Protein AF-A0A2J5PLI2-F1 (afdb_monomer)

pLDDT: mean 92.96, std 7.72, range [52.53, 98.25]

Sequence (94 aa):
MKLYTLDETCLENARAGLKQPFSPLQLALSKLVSEADILRREAPESVVHKKLRPASGDAHDYYSLGTYWWPNPRRPNGLPYIRRDGHINPQCEN

Solvent-accessible surface area (backbone atoms only — not comparable to full-atom values): 6005 Å² total; per-residue (Å²): 128,94,54,93,86,52,64,63,68,60,53,52,51,53,59,56,46,57,72,41,87,87,31,85,53,51,66,59,50,53,50,54,51,52,52,50,62,55,56,72,72,54,80,86,86,57,65,65,74,43,90,71,69,39,96,87,64,46,50,83,50,82,74,80,52,64,47,33,49,34,69,24,88,92,32,100,83,23,61,71,61,39,80,41,84,96,46,75,34,76,82,43,58,125

Structure (mmCIF, N/CA/C/O backbone):
data_AF-A0A2J5PLI2-F1
#
_entry.id   AF-A0A2J5PLI2-F1
#
loop_
_atom_site.group_PDB
_atom_site.id
_atom_site.type_symbol
_atom_site.label_atom_id
_atom_site.label_alt_id
_atom_site.label_comp_id
_atom_site.label_asym_id
_atom_site.label_entity_id
_atom_site.label_seq_id
_atom_site.pdbx_PDB_ins_code
_atom_site.Cartn_x
_atom_site.Cartn_y
_atom_site.Cartn_z
_atom_site.occupancy
_atom_site.B_iso_or_equiv
_atom_site.auth_seq_id
_atom_site.auth_comp_id
_atom_site.auth_asym_id
_atom_site.a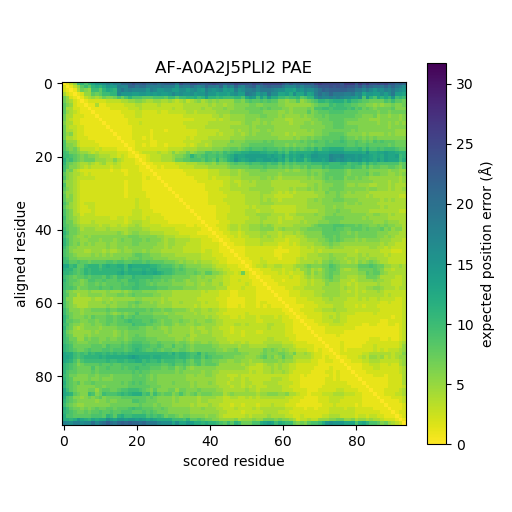uth_atom_id
_atom_site.pdbx_PDB_model_num
ATOM 1 N N . MET A 1 1 ? -8.988 -15.678 16.402 1.00 52.53 1 MET A N 1
ATOM 2 C CA . MET A 1 1 ? -8.603 -15.595 14.966 1.00 52.53 1 MET A CA 1
ATOM 3 C C . MET A 1 1 ? -7.165 -15.125 14.977 1.00 52.53 1 MET A C 1
ATOM 5 O O . MET A 1 1 ? -6.960 -14.008 15.416 1.00 52.53 1 MET A O 1
ATOM 9 N N . LYS A 1 2 ? -6.166 -15.939 14.598 1.00 56.78 2 LYS A N 1
ATOM 10 C CA . LYS A 1 2 ? -4.761 -15.523 14.775 1.00 56.78 2 LYS A CA 1
ATOM 11 C C . LYS A 1 2 ? -4.430 -14.333 13.873 1.00 56.78 2 LYS A C 1
ATOM 13 O O . LYS A 1 2 ? -4.291 -14.481 12.662 1.00 56.78 2 LYS A O 1
ATOM 18 N N . LEU A 1 3 ? -4.310 -13.162 14.485 1.00 65.81 3 LEU A N 1
ATOM 19 C CA . LEU A 1 3 ? -3.696 -11.990 13.884 1.00 65.81 3 LEU A CA 1
ATOM 20 C C . LEU A 1 3 ? -2.185 -12.139 14.063 1.00 65.81 3 LEU A C 1
ATOM 22 O O . LEU A 1 3 ? -1.686 -12.198 15.179 1.00 65.81 3 LEU A O 1
ATOM 26 N N . TYR A 1 4 ? -1.456 -12.273 12.956 1.00 75.62 4 TYR A N 1
ATOM 27 C CA . TYR A 1 4 ? -0.014 -12.547 12.988 1.00 75.62 4 TYR A CA 1
ATOM 28 C C . TYR A 1 4 ? 0.839 -11.301 13.266 1.00 75.62 4 TYR A C 1
ATOM 30 O O . TYR A 1 4 ? 2.028 -11.421 13.538 1.0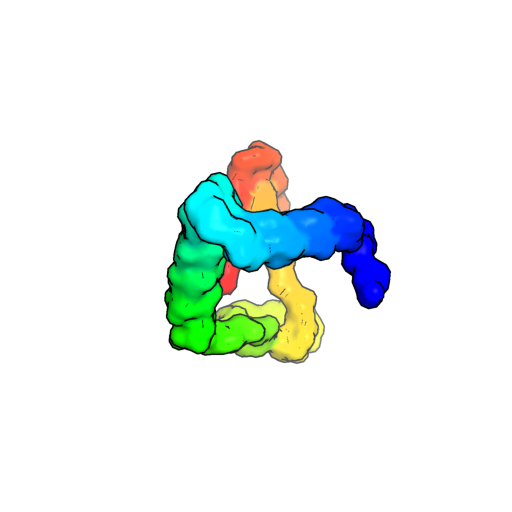0 75.62 4 TYR A O 1
ATOM 38 N N . THR A 1 5 ? 0.241 -10.111 13.189 1.00 87.31 5 THR A N 1
ATOM 39 C CA . THR A 1 5 ? 0.935 -8.818 13.292 1.00 87.31 5 THR A CA 1
ATOM 40 C C . THR A 1 5 ? 0.426 -7.934 14.428 1.00 87.31 5 THR A C 1
ATOM 42 O O . THR A 1 5 ? 1.125 -7.006 14.823 1.00 87.31 5 THR A O 1
ATOM 45 N N . LEU A 1 6 ? -0.771 -8.203 14.959 1.00 90.62 6 LEU A N 1
ATOM 46 C CA . LEU A 1 6 ? -1.394 -7.430 16.032 1.00 90.62 6 LEU A CA 1
ATOM 47 C C . LEU A 1 6 ? -1.675 -8.341 17.225 1.00 90.62 6 LEU A C 1
ATOM 49 O O . LEU A 1 6 ? -2.130 -9.469 17.046 1.00 90.62 6 LEU A O 1
ATOM 53 N N . ASP A 1 7 ? -1.440 -7.832 18.432 1.00 92.44 7 ASP A N 1
ATOM 54 C CA . ASP A 1 7 ? -1.756 -8.544 19.669 1.00 92.44 7 ASP A CA 1
ATOM 55 C C . ASP A 1 7 ? -3.281 -8.660 19.848 1.00 92.44 7 ASP A C 1
ATOM 57 O O . ASP A 1 7 ? -3.992 -7.655 19.950 1.00 92.44 7 ASP A O 1
ATOM 61 N N . GLU A 1 8 ? -3.789 -9.896 19.854 1.00 92.94 8 GLU A N 1
ATOM 62 C CA . GLU A 1 8 ? -5.226 -10.197 19.941 1.00 92.94 8 GLU A CA 1
ATOM 63 C C . GLU A 1 8 ? -5.832 -9.668 21.252 1.00 92.94 8 GLU A C 1
ATOM 65 O O . GLU A 1 8 ? -6.879 -9.020 21.227 1.00 92.94 8 GLU A O 1
ATOM 70 N N . THR A 1 9 ? -5.126 -9.830 22.375 1.00 94.06 9 THR A N 1
ATOM 71 C CA . THR A 1 9 ? -5.577 -9.386 23.705 1.00 94.06 9 THR A CA 1
ATOM 72 C C . THR A 1 9 ? -5.706 -7.864 23.767 1.00 94.06 9 THR A C 1
ATOM 74 O O . THR A 1 9 ? -6.676 -7.326 24.303 1.00 94.06 9 THR A O 1
ATOM 77 N N . CYS A 1 10 ? -4.746 -7.142 23.188 1.00 94.06 10 CYS A N 1
ATOM 78 C CA . CYS A 1 10 ? -4.771 -5.686 23.098 1.00 94.06 10 CYS A CA 1
ATOM 79 C C . CYS A 1 10 ? -5.994 -5.194 22.310 1.00 94.06 10 CYS A C 1
ATOM 81 O O . CYS A 1 10 ? -6.690 -4.276 22.751 1.00 94.06 10 CYS A O 1
ATOM 83 N N . LEU A 1 11 ? -6.308 -5.834 21.180 1.00 93.81 11 LEU A N 1
ATOM 84 C CA . LEU A 1 11 ? -7.470 -5.481 20.359 1.00 93.81 11 LEU A CA 1
ATOM 85 C C . LEU A 1 11 ? -8.800 -5.774 21.060 1.00 93.81 11 LEU A C 1
ATOM 87 O O . LEU A 1 11 ? -9.732 -4.969 20.975 1.00 93.81 11 LEU A O 1
ATOM 91 N N . GLU A 1 12 ? -8.899 -6.903 21.758 1.00 94.50 12 GLU A N 1
ATOM 92 C CA . GLU A 1 12 ? -10.078 -7.247 22.556 1.00 94.50 12 GLU A CA 1
ATOM 93 C C . GLU A 1 12 ? -10.300 -6.240 23.686 1.00 94.50 12 GLU A C 1
ATOM 95 O O . GLU A 1 12 ? -11.409 -5.717 23.838 1.00 94.50 12 GLU A O 1
ATOM 100 N N . ASN A 1 13 ? -9.237 -5.887 24.409 1.00 95.31 13 ASN A N 1
ATOM 101 C CA . ASN A 1 13 ? -9.283 -4.877 25.462 1.00 95.31 13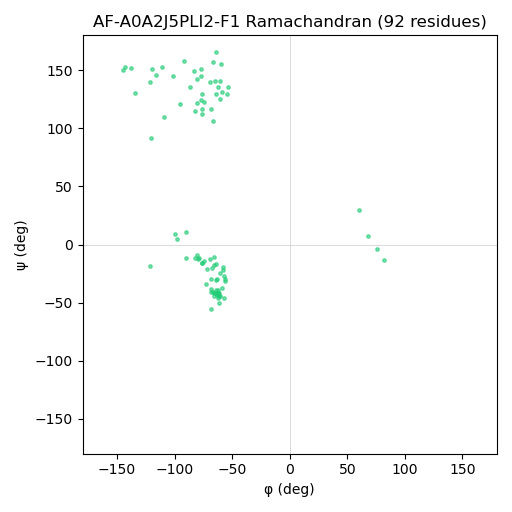 ASN A CA 1
ATOM 102 C C . ASN A 1 13 ? -9.655 -3.495 24.915 1.00 95.31 13 ASN A C 1
ATOM 104 O O . ASN A 1 13 ? -10.487 -2.810 25.509 1.00 95.31 13 ASN A O 1
ATOM 108 N N . 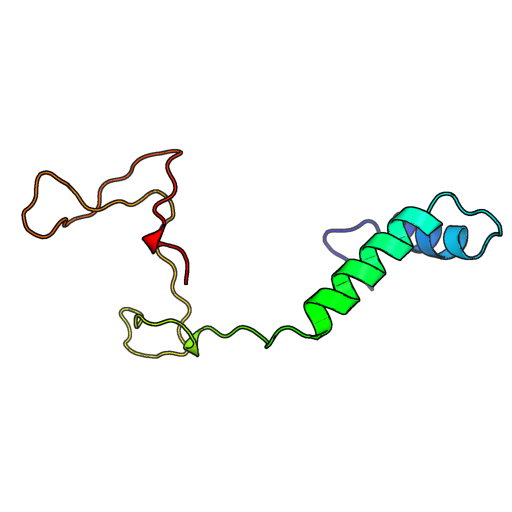ALA A 1 14 ? -9.110 -3.095 23.762 1.00 95.56 14 ALA A N 1
ATOM 109 C CA . ALA A 1 14 ? -9.471 -1.839 23.109 1.00 95.56 14 ALA A CA 1
ATOM 110 C C . ALA A 1 14 ? -10.963 -1.805 22.733 1.00 95.56 14 ALA A C 1
ATOM 112 O O . ALA A 1 14 ? -11.662 -0.830 23.020 1.00 95.56 14 ALA A O 1
ATOM 113 N N . ARG A 1 15 ? -11.491 -2.899 22.161 1.00 95.12 15 ARG A N 1
ATOM 114 C CA . ARG A 1 15 ? -12.928 -3.039 21.866 1.00 95.12 15 ARG A CA 1
ATOM 115 C C . ARG A 1 15 ? -13.791 -3.001 23.123 1.00 95.12 15 ARG A C 1
ATOM 117 O O . ARG A 1 15 ? -14.856 -2.389 23.099 1.00 95.12 15 ARG A O 1
ATOM 124 N N . ALA A 1 16 ? -13.370 -3.653 24.204 1.00 95.62 16 ALA A N 1
ATOM 125 C CA . ALA A 1 16 ? -14.093 -3.628 25.472 1.00 95.62 16 ALA A CA 1
ATOM 126 C C . ALA A 1 16 ? -14.094 -2.221 26.089 1.00 95.62 16 ALA A C 1
ATOM 128 O O . ALA A 1 16 ? -15.149 -1.734 26.496 1.00 95.62 16 ALA A O 1
ATOM 129 N N . GLY A 1 17 ? -12.947 -1.537 26.082 1.00 95.56 17 GLY A N 1
ATOM 130 C CA . GLY A 1 17 ? -12.792 -0.179 26.599 1.00 95.56 17 GLY A CA 1
ATOM 131 C C . GLY A 1 17 ? -13.628 0.861 25.852 1.00 95.56 17 GLY A C 1
ATOM 132 O O . GLY A 1 17 ? -14.079 1.826 26.460 1.00 95.56 17 GLY A O 1
ATOM 133 N N . LEU A 1 18 ? -13.901 0.660 24.560 1.00 96.50 18 LEU A N 1
ATOM 134 C CA . LEU A 1 18 ? -14.797 1.521 23.774 1.00 96.50 18 LEU A CA 1
ATOM 135 C C . LEU A 1 18 ? -16.273 1.435 24.198 1.00 96.50 18 LEU A C 1
ATOM 137 O O . LEU A 1 18 ? -17.039 2.345 23.900 1.00 96.50 18 LEU A O 1
ATOM 141 N N . LYS A 1 19 ? -16.692 0.370 24.897 1.00 94.25 19 LYS A N 1
ATOM 142 C CA . LYS A 1 19 ? -18.074 0.238 25.400 1.00 94.25 19 LYS A CA 1
ATOM 143 C C . LYS A 1 19 ? -18.341 1.104 26.632 1.00 94.25 19 LYS A C 1
ATOM 145 O O . LYS A 1 19 ? -19.497 1.280 27.009 1.00 94.25 19 LYS A O 1
ATOM 150 N N . GLN A 1 20 ? -17.292 1.593 27.289 1.00 91.69 20 GLN A N 1
ATOM 151 C CA . GLN A 1 20 ? -17.423 2.419 28.481 1.00 91.69 20 GLN A CA 1
ATOM 152 C C . GLN A 1 20 ? -17.743 3.873 28.103 1.00 91.69 20 GLN A C 1
ATOM 154 O O . GLN A 1 20 ? -17.192 4.391 27.126 1.00 91.69 20 GLN A O 1
ATOM 159 N N . PRO A 1 21 ? -18.596 4.565 28.878 1.00 87.88 21 PRO A N 1
ATOM 160 C CA . PRO A 1 21 ? -18.806 5.994 28.691 1.00 87.88 21 PRO A CA 1
ATOM 161 C C . PRO A 1 21 ? -17.484 6.747 28.893 1.00 87.88 21 PRO A C 1
ATOM 163 O O . PRO A 1 21 ? -16.700 6.412 29.778 1.00 87.88 21 PRO A O 1
ATOM 166 N N . PHE A 1 22 ? -17.244 7.768 28.066 1.00 90.38 22 PHE A N 1
ATOM 167 C CA . PHE A 1 22 ? -16.025 8.594 28.089 1.00 90.38 22 PHE A CA 1
ATOM 168 C C . PHE A 1 22 ? -14.714 7.829 27.844 1.00 90.38 22 PHE A C 1
ATOM 170 O O . PHE A 1 22 ? -13.655 8.237 28.321 1.00 90.38 22 PHE A O 1
ATOM 177 N N . SER A 1 23 ? -14.763 6.739 27.072 1.00 95.00 23 SER A N 1
ATOM 178 C CA . SER A 1 23 ? -13.559 6.007 26.678 1.00 95.00 23 SER A CA 1
ATOM 179 C C . SER A 1 23 ? -12.525 6.928 26.009 1.00 95.00 23 SER A C 1
ATOM 181 O O . SER A 1 23 ? -12.859 7.604 25.028 1.00 95.00 23 SER A O 1
ATOM 183 N N . PRO A 1 24 ? -11.249 6.918 26.441 1.00 93.88 24 PRO A N 1
ATOM 184 C CA . PRO A 1 24 ? -10.198 7.708 25.795 1.00 93.88 24 PRO A CA 1
ATOM 185 C C . PRO A 1 24 ? -9.931 7.262 24.347 1.00 93.88 24 PRO A C 1
ATOM 187 O O . PRO A 1 24 ? -9.349 8.008 23.561 1.00 93.88 24 PRO A O 1
ATOM 190 N N . LEU A 1 25 ? -10.386 6.063 23.965 1.00 96.94 25 LEU A N 1
ATOM 191 C CA . LEU A 1 25 ? -10.232 5.512 22.619 1.00 96.94 25 LEU A CA 1
ATOM 192 C C . LEU A 1 25 ? -11.243 6.075 21.610 1.00 96.94 25 LEU A C 1
ATOM 194 O O . LEU A 1 25 ? -11.068 5.878 20.407 1.00 96.94 25 LEU A O 1
ATOM 198 N N . GLN A 1 26 ? -12.276 6.796 22.061 1.00 95.88 26 GLN A N 1
ATOM 199 C CA . GLN A 1 26 ? -13.350 7.281 21.191 1.00 95.88 26 GLN A CA 1
ATOM 200 C C . GLN A 1 26 ? -12.831 8.186 20.062 1.00 95.88 26 GLN A C 1
ATOM 202 O O . GLN A 1 26 ? -13.306 8.097 18.930 1.00 95.88 26 GLN A O 1
ATOM 207 N N . LEU A 1 27 ? -11.828 9.025 20.350 1.00 96.12 27 LEU A N 1
ATOM 208 C CA . LEU A 1 27 ? -11.214 9.908 19.355 1.00 96.12 27 LEU A CA 1
ATOM 209 C C . LEU A 1 27 ? -10.416 9.129 18.298 1.00 96.12 27 LEU A C 1
ATOM 211 O O . LEU A 1 27 ? -10.431 9.485 17.124 1.00 96.12 27 LEU A O 1
ATOM 215 N N . ALA A 1 28 ? -9.712 8.071 18.702 1.00 97.12 28 ALA A N 1
ATOM 216 C CA . ALA A 1 28 ? -8.984 7.221 17.765 1.00 97.12 28 ALA A CA 1
ATOM 217 C C . ALA A 1 28 ? -9.955 6.428 16.877 1.00 97.12 28 ALA A C 1
ATOM 219 O O . ALA A 1 28 ? -9.746 6.339 15.669 1.00 97.12 28 ALA A O 1
ATOM 220 N N . LEU A 1 29 ? -11.050 5.918 17.455 1.00 97.00 29 LEU A N 1
ATOM 221 C CA . LEU A 1 29 ? -12.091 5.227 16.697 1.00 97.00 29 LEU A CA 1
ATOM 222 C C . LEU A 1 29 ? -12.759 6.155 15.677 1.00 97.00 29 LEU A C 1
ATOM 224 O O . LEU A 1 29 ? -12.960 5.743 14.538 1.00 97.00 29 LEU A O 1
ATOM 228 N N . SER A 1 30 ? -13.087 7.398 16.050 1.00 96.88 30 SER A N 1
ATOM 229 C CA . SER A 1 30 ? -13.725 8.327 15.109 1.00 96.88 30 SER A CA 1
ATOM 230 C C . SER A 1 30 ? -12.815 8.660 13.926 1.00 96.88 30 SER A C 1
ATOM 232 O O . SER A 1 30 ? -13.291 8.690 12.793 1.00 96.88 30 SER A O 1
ATOM 234 N N . LYS A 1 31 ? -11.507 8.831 14.165 1.00 98.19 31 LYS A N 1
ATOM 235 C CA . LYS A 1 31 ? -10.509 9.006 13.101 1.00 98.19 31 LYS A CA 1
ATOM 236 C C . LYS A 1 31 ? -10.449 7.791 12.176 1.00 98.19 31 LYS A C 1
ATOM 238 O O . LYS A 1 31 ? -10.602 7.957 10.972 1.00 98.19 31 LYS A O 1
ATOM 243 N N . LEU A 1 32 ? -10.329 6.585 12.738 1.00 97.75 32 LEU A N 1
ATOM 244 C CA . LEU A 1 32 ? -10.295 5.340 11.965 1.00 97.75 32 LEU A CA 1
ATOM 245 C C . LEU A 1 32 ? -11.545 5.169 11.087 1.00 97.75 32 LEU A C 1
ATOM 247 O O . LEU A 1 32 ? -11.438 4.824 9.914 1.00 97.75 32 LEU A O 1
ATOM 251 N N . VAL A 1 33 ? -12.734 5.413 11.646 1.00 98.06 33 VAL A N 1
ATOM 252 C CA . VAL A 1 33 ? -13.997 5.316 10.896 1.00 98.06 33 VAL A CA 1
ATOM 253 C C . VAL A 1 33 ? -14.061 6.377 9.800 1.00 98.06 33 VAL A C 1
ATOM 255 O O . VAL A 1 33 ? -14.453 6.060 8.682 1.00 98.06 33 VAL A O 1
ATOM 258 N N . SER A 1 34 ? -13.625 7.609 10.079 1.00 98.25 34 SER A N 1
ATOM 259 C CA . SER A 1 34 ? -13.581 8.673 9.073 1.00 98.25 34 SER A CA 1
ATOM 260 C C . SER A 1 34 ? -12.645 8.335 7.911 1.00 98.25 34 SER A C 1
ATOM 262 O O . SER A 1 34 ? -13.000 8.577 6.762 1.00 98.25 34 SER A O 1
ATOM 264 N N . GLU A 1 35 ? -11.464 7.779 8.185 1.00 98.25 35 GLU A N 1
ATOM 265 C CA . GLU A 1 35 ? -10.529 7.320 7.149 1.00 98.25 35 GLU A CA 1
ATOM 266 C C . GLU A 1 35 ? -11.141 6.177 6.328 1.00 98.25 35 GLU A C 1
ATOM 268 O O . GLU A 1 35 ? -11.112 6.209 5.097 1.00 98.25 35 GLU A O 1
ATOM 273 N N . ALA A 1 36 ? -11.787 5.212 6.989 1.00 98.25 36 ALA A N 1
ATOM 274 C CA . ALA A 1 36 ? -12.485 4.121 6.314 1.00 98.25 36 ALA A CA 1
ATOM 275 C C . ALA A 1 36 ? -13.641 4.618 5.425 1.00 98.25 36 ALA A C 1
ATOM 277 O O . ALA A 1 36 ? -13.838 4.101 4.327 1.00 98.25 36 ALA A O 1
ATOM 278 N N . ASP A 1 37 ? -14.394 5.630 5.861 1.00 97.94 37 ASP A N 1
ATOM 279 C CA . ASP A 1 37 ? -15.486 6.218 5.081 1.00 97.94 37 ASP A CA 1
ATOM 280 C C . ASP A 1 37 ? -15.008 6.987 3.843 1.00 97.94 37 ASP A C 1
ATOM 282 O O . ASP A 1 37 ? -15.736 7.036 2.844 1.00 97.94 37 ASP A O 1
ATOM 286 N N . ILE A 1 38 ? -13.804 7.568 3.897 1.00 96.94 38 ILE A N 1
ATOM 287 C CA . ILE A 1 38 ? -13.137 8.172 2.737 1.00 96.94 38 ILE A CA 1
ATOM 288 C C . ILE A 1 38 ? -12.736 7.065 1.757 1.00 96.94 38 ILE A C 1
ATOM 290 O O . ILE A 1 38 ? -13.197 7.068 0.615 1.00 96.94 38 ILE A O 1
ATOM 294 N N . LEU A 1 39 ? -11.972 6.074 2.228 1.00 96.31 39 LEU A N 1
ATOM 295 C CA . LEU A 1 39 ? -11.436 4.987 1.400 1.00 96.31 39 LEU A CA 1
ATOM 296 C C . LEU A 1 39 ? -12.528 4.100 0.788 1.00 96.31 39 LEU A C 1
ATOM 298 O O . LEU A 1 39 ? -12.377 3.605 -0.322 1.00 96.31 39 LEU A O 1
ATOM 302 N N . ARG A 1 40 ? -13.673 3.932 1.463 1.00 96.44 40 ARG A N 1
ATOM 303 C CA . ARG A 1 40 ? -14.822 3.168 0.941 1.00 96.44 40 ARG A CA 1
ATOM 304 C C . ARG A 1 40 ? -15.357 3.711 -0.390 1.00 96.44 40 ARG A C 1
ATOM 306 O O . ARG A 1 40 ? -16.057 2.990 -1.098 1.00 96.44 40 ARG A O 1
ATOM 313 N N . ARG A 1 41 ? -15.091 4.981 -0.707 1.00 95.81 41 ARG A N 1
ATOM 314 C CA . ARG A 1 41 ? -15.529 5.627 -1.954 1.00 95.81 41 ARG A CA 1
ATOM 315 C C . ARG A 1 41 ? -14.515 5.485 -3.085 1.00 95.81 41 ARG A C 1
ATOM 317 O O . ARG A 1 41 ? -14.853 5.812 -4.220 1.00 95.81 41 ARG A O 1
ATOM 324 N N . GLU A 1 42 ? -13.299 5.043 -2.788 1.00 95.31 42 GLU A N 1
ATOM 325 C CA . GLU A 1 42 ? -12.256 4.848 -3.788 1.00 95.31 42 GLU A CA 1
ATOM 326 C C . GLU A 1 42 ? -12.510 3.563 -4.583 1.00 95.31 42 GLU A C 1
ATOM 328 O O . GLU A 1 42 ? -13.033 2.570 -4.068 1.00 95.31 42 GLU A O 1
ATOM 333 N N . ALA A 1 43 ? -12.171 3.590 -5.872 1.00 93.75 43 ALA A N 1
ATOM 334 C CA . ALA A 1 43 ? -12.243 2.394 -6.696 1.00 93.75 43 ALA A CA 1
ATOM 335 C C . ALA A 1 43 ? -11.149 1.402 -6.257 1.00 93.75 43 ALA A C 1
ATOM 337 O O . ALA A 1 43 ? -10.026 1.828 -5.985 1.00 93.75 43 ALA A O 1
ATOM 338 N N . PRO A 1 44 ? -11.429 0.086 -6.211 1.00 93.31 44 PRO A N 1
ATOM 339 C CA . PRO A 1 44 ? -10.394 -0.901 -5.936 1.00 93.31 44 PRO A CA 1
ATOM 340 C C . PRO A 1 44 ? -9.272 -0.831 -6.973 1.00 93.31 44 PRO A C 1
ATOM 342 O O . PRO A 1 44 ? -9.529 -0.852 -8.178 1.00 93.31 44 PRO A O 1
ATOM 345 N N . GLU A 1 45 ? -8.028 -0.800 -6.507 1.00 92.25 45 GLU A N 1
ATOM 346 C CA . GLU A 1 45 ? -6.861 -0.837 -7.383 1.00 92.25 45 GLU A CA 1
ATOM 347 C C . GLU A 1 45 ? -6.576 -2.247 -7.908 1.00 92.25 45 GLU A C 1
ATOM 349 O O . GLU A 1 45 ? -6.854 -3.254 -7.253 1.00 92.25 45 GLU A O 1
ATOM 354 N N . SER A 1 46 ? -5.988 -2.327 -9.103 1.00 94.62 46 SER A N 1
ATOM 355 C CA . SER A 1 46 ? -5.631 -3.597 -9.734 1.00 94.62 46 SER A CA 1
ATOM 356 C C . SER A 1 46 ? -4.335 -3.491 -10.528 1.00 94.62 46 SER A C 1
ATOM 358 O O . SER A 1 46 ? -4.017 -2.455 -11.110 1.00 94.62 46 SER A O 1
ATOM 360 N N . VAL A 1 47 ? -3.598 -4.602 -10.612 1.00 94.12 47 VAL A N 1
ATOM 361 C CA . VAL A 1 47 ? -2.370 -4.709 -11.422 1.00 94.12 47 VAL A CA 1
ATOM 362 C C . VAL A 1 47 ? -2.610 -4.372 -12.896 1.00 94.12 47 VAL A C 1
ATOM 364 O O . VAL A 1 47 ? -1.718 -3.835 -13.550 1.00 94.12 47 VAL A O 1
ATOM 367 N N . VAL A 1 48 ? -3.834 -4.580 -13.389 1.00 94.50 48 VAL A N 1
ATOM 368 C CA . VAL A 1 48 ? -4.200 -4.303 -14.784 1.00 94.50 48 VAL A CA 1
ATOM 369 C C . VAL A 1 48 ? -4.401 -2.812 -15.083 1.00 94.50 48 VAL A C 1
ATOM 371 O O . VAL A 1 48 ? -4.399 -2.439 -16.256 1.00 94.50 48 VAL A O 1
ATOM 374 N N . HIS A 1 49 ? -4.548 -1.956 -14.059 1.00 93.06 49 HIS A N 1
ATOM 375 C CA . HIS A 1 49 ? -4.705 -0.501 -14.226 1.00 93.06 49 HIS A CA 1
ATOM 376 C C . HIS A 1 49 ? -3.393 0.207 -14.596 1.00 93.06 49 HIS A C 1
ATOM 378 O O . HIS A 1 49 ? -3.406 1.359 -15.031 1.00 93.06 49 HIS A O 1
ATOM 384 N N . LYS A 1 50 ? -2.251 -0.472 -14.447 1.00 89.06 50 LYS A N 1
ATOM 385 C CA . LYS A 1 50 ? -0.932 0.078 -14.762 1.00 89.06 50 LYS A CA 1
ATOM 386 C C . LYS A 1 50 ? -0.788 0.377 -16.258 1.00 89.06 50 LYS A C 1
ATOM 388 O O . LYS A 1 50 ? -1.202 -0.411 -17.109 1.00 89.06 50 LYS A O 1
ATOM 393 N N . LYS A 1 51 ? -0.139 1.503 -16.582 1.00 85.25 51 LYS A N 1
ATOM 394 C CA . LYS A 1 51 ? 0.076 1.952 -17.973 1.00 85.25 51 LYS A CA 1
ATOM 395 C C . LYS A 1 51 ? 1.118 1.126 -18.728 1.00 85.25 51 LYS A C 1
ATOM 397 O O . LYS A 1 51 ? 0.996 0.962 -19.939 1.00 85.25 51 LYS A O 1
ATOM 402 N N . LEU A 1 52 ? 2.154 0.640 -18.041 1.00 85.38 52 LEU A N 1
ATOM 403 C CA . LEU A 1 52 ? 3.179 -0.208 -18.653 1.00 85.38 52 LEU A CA 1
ATOM 404 C C . LEU A 1 52 ? 2.807 -1.683 -18.494 1.00 85.38 52 LEU A C 1
ATOM 406 O O . LEU A 1 52 ? 2.020 -2.064 -17.627 1.00 85.38 52 LEU A O 1
ATOM 410 N N . ARG A 1 53 ? 3.381 -2.517 -19.360 1.00 88.50 53 ARG A N 1
ATOM 411 C CA . ARG A 1 53 ? 3.252 -3.970 -19.277 1.00 88.50 53 ARG A CA 1
ATOM 412 C C . ARG A 1 53 ? 4.512 -4.579 -18.659 1.00 88.50 53 ARG A C 1
ATOM 414 O O . ARG A 1 53 ? 5.606 -4.061 -18.898 1.00 88.50 53 ARG A O 1
ATOM 421 N N . PRO A 1 54 ? 4.370 -5.661 -17.877 1.00 91.69 54 PRO A N 1
ATOM 422 C CA . PRO A 1 54 ? 5.509 -6.432 -17.402 1.00 91.69 54 PRO A CA 1
ATOM 423 C C . PRO A 1 54 ? 6.257 -7.079 -18.570 1.00 91.69 54 PRO A C 1
ATOM 425 O O . PRO A 1 54 ? 5.744 -7.182 -19.684 1.00 91.69 54 PRO A O 1
ATOM 428 N N . ALA A 1 55 ? 7.473 -7.559 -18.300 1.00 92.19 55 ALA A N 1
ATOM 429 C CA . ALA A 1 55 ? 8.314 -8.210 -19.305 1.00 92.19 55 ALA A CA 1
ATOM 430 C C . ALA A 1 55 ? 7.677 -9.474 -19.916 1.00 92.19 55 ALA A C 1
ATOM 432 O O . ALA A 1 55 ? 8.004 -9.829 -21.045 1.00 92.19 55 ALA A O 1
ATOM 433 N N . SER A 1 56 ? 6.764 -10.130 -19.196 1.00 95.94 56 SER A N 1
ATOM 434 C CA . SER A 1 56 ? 5.977 -11.266 -19.688 1.00 95.94 56 SER A CA 1
ATOM 435 C C . SER A 1 56 ? 4.908 -10.876 -20.714 1.00 95.94 56 SER A C 1
ATOM 437 O O . SER A 1 56 ? 4.447 -11.727 -21.467 1.00 95.94 56 SER A O 1
ATOM 439 N N . GLY A 1 57 ? 4.501 -9.603 -20.748 1.00 94.06 57 GLY A N 1
ATOM 440 C CA . GLY A 1 57 ? 3.398 -9.106 -21.570 1.00 94.06 57 GLY A CA 1
ATOM 441 C C . GLY A 1 57 ? 1.999 -9.326 -20.978 1.00 94.06 57 GLY A C 1
ATOM 442 O O . GLY A 1 57 ? 1.059 -8.685 -21.448 1.00 94.06 57 GLY A O 1
ATOM 443 N N . ASP A 1 58 ? 1.847 -10.154 -19.940 1.00 95.94 58 ASP A N 1
ATOM 444 C CA . ASP A 1 58 ? 0.561 -10.398 -19.27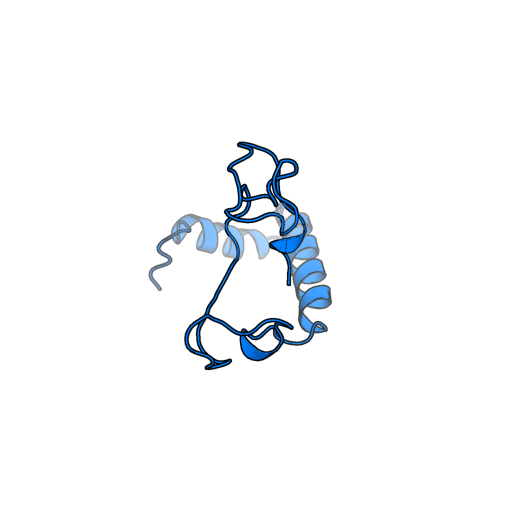5 1.00 95.94 58 ASP A CA 1
ATOM 445 C C . ASP A 1 58 ? 0.235 -9.276 -18.277 1.00 95.94 58 ASP A C 1
ATOM 447 O O . ASP A 1 58 ? 0.984 -9.018 -17.342 1.00 95.94 58 ASP A O 1
ATOM 451 N N . ALA A 1 59 ? -0.903 -8.600 -18.441 1.00 94.56 59 ALA A N 1
ATOM 452 C CA . ALA A 1 59 ? -1.326 -7.530 -17.537 1.00 94.56 59 ALA A CA 1
ATOM 453 C C . ALA A 1 59 ? -1.641 -8.012 -16.107 1.00 94.56 59 ALA A C 1
ATOM 455 O O . ALA A 1 59 ? -1.705 -7.187 -15.194 1.00 94.56 59 ALA A O 1
ATOM 456 N N . HIS A 1 60 ? -1.860 -9.314 -15.915 1.00 96.50 60 HIS A N 1
ATOM 457 C CA . HIS A 1 60 ? -2.123 -9.915 -14.609 1.00 96.50 60 HIS A CA 1
ATOM 458 C C . HIS A 1 60 ? -0.849 -10.202 -13.806 1.00 96.50 60 HIS A C 1
ATOM 460 O O . HIS A 1 60 ? -0.938 -10.429 -12.597 1.00 96.50 60 HIS A O 1
ATOM 466 N N . ASP A 1 61 ? 0.327 -10.121 -14.432 1.00 96.19 61 ASP A N 1
ATOM 467 C CA . ASP A 1 61 ? 1.592 -10.258 -13.724 1.00 96.19 61 ASP A CA 1
ATOM 468 C C . ASP A 1 61 ? 1.923 -8.975 -12.957 1.00 96.19 61 ASP A C 1
ATOM 470 O O . ASP A 1 61 ? 2.023 -7.873 -13.510 1.00 96.19 61 ASP A O 1
ATOM 474 N N . TYR A 1 62 ? 2.137 -9.117 -11.649 1.00 94.44 62 TYR A N 1
ATOM 475 C CA . TYR A 1 62 ? 2.586 -8.005 -10.822 1.00 94.44 62 TYR A CA 1
ATOM 476 C C . TYR A 1 62 ? 3.983 -7.546 -11.255 1.00 94.44 62 TYR A C 1
ATOM 478 O O . TYR A 1 62 ? 4.928 -8.334 -11.300 1.00 94.44 62 TYR A O 1
ATOM 486 N N . TYR A 1 63 ? 4.139 -6.241 -11.476 1.00 92.69 63 TYR A N 1
ATOM 487 C CA . TYR A 1 63 ? 5.449 -5.619 -11.629 1.00 92.69 63 TYR A CA 1
ATOM 488 C C . TYR A 1 63 ? 5.537 -4.281 -10.895 1.00 92.69 63 TYR A C 1
ATOM 490 O O . TYR A 1 63 ? 4.553 -3.546 -10.739 1.00 92.69 63 TYR A O 1
ATOM 498 N N . SER A 1 64 ? 6.754 -3.946 -10.482 1.00 92.62 64 SER A N 1
ATOM 499 C CA . SER A 1 64 ? 7.125 -2.648 -9.928 1.00 92.62 64 SER A CA 1
ATOM 500 C 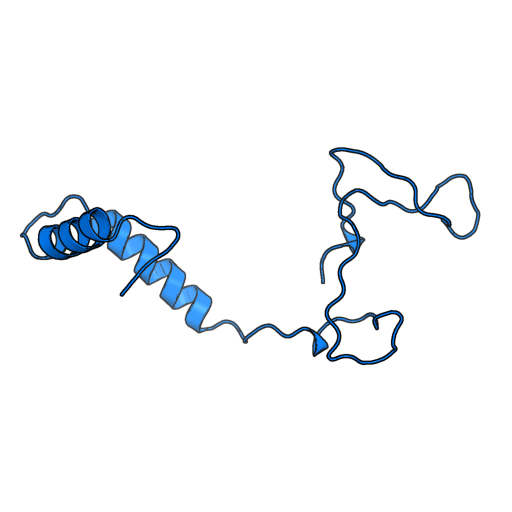C . SER A 1 64 ? 8.527 -2.264 -10.396 1.00 92.62 64 SER A C 1
ATOM 502 O O . SER A 1 64 ? 9.356 -3.121 -10.707 1.00 92.62 64 SER A O 1
ATOM 504 N N . LEU A 1 65 ? 8.790 -0.960 -10.477 1.00 92.38 65 LEU A N 1
ATOM 505 C CA . LEU A 1 65 ? 10.138 -0.446 -10.698 1.00 92.38 65 LEU A CA 1
ATOM 506 C C . LEU A 1 65 ? 10.828 -0.302 -9.340 1.00 92.38 65 LEU A C 1
ATOM 508 O O . LEU A 1 65 ? 10.239 0.214 -8.391 1.00 92.38 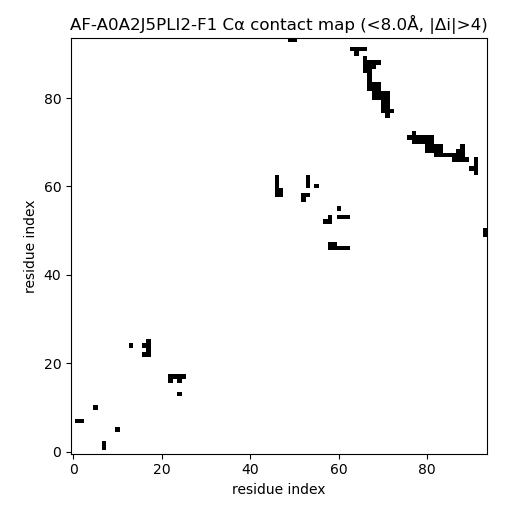65 LEU A O 1
ATOM 512 N N . GLY A 1 66 ? 12.086 -0.730 -9.242 1.00 94.31 66 GLY A N 1
ATOM 513 C CA . GLY A 1 66 ? 12.853 -0.537 -8.015 1.00 94.31 66 GLY A CA 1
ATOM 514 C C . GLY A 1 66 ? 12.989 0.954 -7.685 1.00 94.31 66 GLY A C 1
ATOM 515 O O . GLY A 1 66 ? 13.479 1.731 -8.503 1.00 94.31 66 GLY A O 1
ATOM 516 N N . THR A 1 67 ? 12.588 1.339 -6.475 1.00 96.06 67 THR A N 1
ATOM 517 C CA . THR A 1 67 ? 12.399 2.739 -6.049 1.00 96.06 67 THR A CA 1
ATOM 518 C C . THR A 1 67 ? 13.636 3.622 -6.211 1.00 96.06 67 THR A C 1
ATOM 520 O O . THR A 1 67 ? 13.507 4.813 -6.465 1.00 96.06 67 THR A O 1
ATOM 523 N N . TYR A 1 68 ? 14.841 3.058 -6.107 1.00 97.31 68 TYR A N 1
ATOM 524 C CA . TYR A 1 68 ? 16.107 3.797 -6.209 1.00 97.31 68 TYR A CA 1
ATOM 525 C C . TYR A 1 68 ? 16.787 3.694 -7.574 1.00 97.31 68 TYR A C 1
ATOM 527 O O . TYR A 1 68 ? 17.934 4.114 -7.715 1.00 97.31 68 TYR A O 1
ATOM 535 N N . TRP A 1 69 ? 16.129 3.130 -8.585 1.00 97.12 69 TRP A N 1
ATOM 536 C CA . TRP A 1 69 ? 16.701 2.999 -9.922 1.00 97.12 69 TRP A CA 1
ATOM 537 C C . TRP A 1 69 ? 16.264 4.158 -10.810 1.00 97.12 69 TRP A C 1
ATOM 539 O O . TRP A 1 69 ? 15.078 4.347 -11.057 1.00 97.12 69 TRP A O 1
ATOM 549 N N . TRP A 1 70 ? 17.239 4.909 -11.320 1.00 97.19 70 TRP A N 1
ATOM 550 C CA . TRP A 1 70 ? 17.032 6.108 -12.132 1.00 97.19 70 TRP A CA 1
ATOM 551 C C . TRP A 1 70 ? 17.641 5.964 -13.526 1.00 97.19 70 TRP A C 1
ATOM 553 O O . TRP A 1 70 ? 18.687 5.320 -13.659 1.00 97.19 70 TRP A O 1
ATOM 563 N N . PRO A 1 71 ? 17.088 6.644 -14.547 1.00 97.25 71 PRO A N 1
ATOM 564 C CA . PRO A 1 71 ? 17.734 6.752 -15.847 1.00 97.25 71 PRO A CA 1
ATOM 565 C C . PRO A 1 71 ? 19.170 7.281 -15.724 1.00 97.25 71 PRO A C 1
ATOM 567 O O . PRO A 1 71 ? 19.451 8.238 -14.992 1.00 97.25 71 PRO A O 1
ATOM 570 N N . ASN A 1 72 ? 20.096 6.655 -16.443 1.00 97.38 72 ASN A N 1
ATOM 571 C CA . ASN A 1 72 ? 21.495 7.052 -16.471 1.00 97.38 72 ASN A CA 1
ATOM 572 C C . ASN A 1 72 ? 21.689 8.303 -17.345 1.00 97.38 72 ASN A C 1
ATOM 574 O O . ASN A 1 72 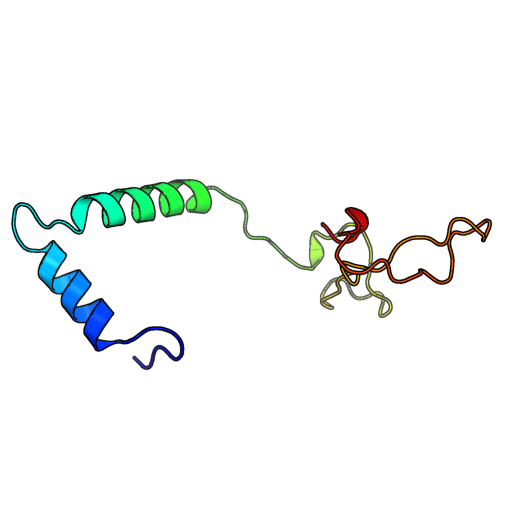? 21.605 8.196 -18.569 1.00 97.38 72 ASN A O 1
ATOM 578 N N . PRO A 1 73 ? 22.042 9.471 -16.776 1.00 95.94 73 PRO A N 1
ATOM 579 C CA . PRO A 1 73 ? 22.190 10.700 -17.556 1.00 95.94 73 PRO A CA 1
ATOM 580 C C . PRO A 1 73 ? 23.398 10.668 -18.508 1.00 95.94 73 PRO A C 1
ATOM 582 O O . PRO A 1 73 ? 23.514 11.517 -19.382 1.00 95.94 73 PRO A O 1
ATOM 585 N N . ARG A 1 74 ? 24.312 9.695 -18.361 1.00 96.88 74 ARG A N 1
ATOM 586 C CA . ARG A 1 74 ? 25.503 9.523 -19.216 1.00 96.88 74 ARG A CA 1
ATOM 587 C C . ARG A 1 74 ? 25.249 8.618 -20.430 1.00 96.88 74 ARG A C 1
ATOM 589 O O . ARG A 1 74 ? 26.204 8.146 -21.056 1.00 96.88 74 ARG A O 1
ATOM 596 N N . ARG A 1 75 ? 23.990 8.276 -20.713 1.00 96.00 75 ARG A N 1
ATOM 597 C CA . ARG A 1 75 ? 23.587 7.370 -21.796 1.00 96.00 75 ARG A CA 1
ATOM 598 C C . ARG A 1 75 ? 22.409 7.989 -22.553 1.00 96.00 75 ARG A C 1
ATOM 600 O O . ARG A 1 75 ? 21.439 8.360 -21.899 1.00 96.00 75 ARG A O 1
ATOM 607 N N . PRO A 1 76 ? 22.446 8.074 -23.896 1.00 95.06 76 PRO A N 1
ATOM 608 C CA . PRO A 1 76 ? 21.382 8.717 -24.677 1.00 95.06 76 PRO A CA 1
ATOM 609 C C . PRO A 1 76 ? 19.981 8.140 -24.439 1.00 95.06 76 PRO A C 1
ATOM 611 O O . PRO A 1 76 ? 18.998 8.866 -24.503 1.00 95.06 76 PRO A O 1
ATOM 614 N N . ASN A 1 77 ? 19.888 6.843 -24.137 1.00 94.62 77 ASN A N 1
ATOM 615 C CA . ASN A 1 77 ? 18.630 6.150 -23.850 1.00 94.62 77 ASN A CA 1
ATOM 616 C C . ASN A 1 77 ? 18.342 5.996 -22.346 1.00 94.62 77 ASN A C 1
ATOM 618 O O . ASN A 1 77 ? 17.393 5.311 -21.978 1.00 94.62 77 ASN A O 1
ATOM 622 N N . GLY A 1 78 ? 19.173 6.564 -21.466 1.00 95.31 78 GLY A N 1
ATOM 623 C CA . GLY A 1 78 ? 19.017 6.427 -20.018 1.00 95.31 78 GLY A CA 1
ATOM 624 C C . GLY A 1 78 ? 19.269 5.018 -19.468 1.00 95.31 78 GLY A C 1
ATOM 625 O O . GLY A 1 78 ? 19.033 4.793 -18.281 1.00 95.31 78 GLY A O 1
ATOM 626 N N . LEU A 1 79 ? 19.744 4.071 -20.285 1.00 96.12 79 LEU A N 1
ATOM 627 C CA . LEU A 1 79 ? 19.939 2.668 -19.908 1.00 96.12 79 LEU A CA 1
ATOM 628 C C . LEU A 1 79 ? 21.432 2.278 -19.821 1.00 96.12 79 LEU A C 1
ATOM 630 O O . LEU A 1 79 ? 22.257 2.837 -20.547 1.00 96.12 79 LEU A O 1
ATOM 634 N N . PRO A 1 80 ? 21.792 1.279 -18.988 1.00 96.06 80 PRO A N 1
ATOM 635 C CA . PRO A 1 80 ? 20.955 0.709 -17.930 1.00 96.06 80 PRO A CA 1
ATOM 636 C C . PRO A 1 80 ? 20.714 1.750 -16.831 1.00 96.06 80 PRO A C 1
ATOM 638 O O . PRO A 1 80 ? 21.498 2.691 -16.685 1.00 96.06 80 PRO A O 1
ATOM 641 N N . TYR A 1 81 ? 19.633 1.587 -16.067 1.00 97.00 81 TYR A N 1
ATOM 642 C CA . TYR A 1 81 ? 19.369 2.461 -14.923 1.00 97.00 81 TYR A CA 1
ATOM 643 C C . TYR A 1 81 ? 20.525 2.367 -13.918 1.00 97.00 81 TYR A C 1
ATOM 645 O O . TYR A 1 81 ? 21.243 1.368 -13.857 1.00 97.00 81 TYR A O 1
ATOM 653 N N . ILE A 1 82 ? 20.702 3.414 -13.118 1.00 97.81 82 ILE A N 1
ATOM 654 C CA . ILE A 1 82 ? 21.687 3.479 -12.036 1.00 97.81 82 ILE A CA 1
ATOM 655 C C . ILE A 1 82 ? 20.982 3.620 -10.692 1.00 97.81 82 ILE A C 1
ATOM 657 O O . ILE A 1 82 ? 19.950 4.287 -10.590 1.00 97.81 82 ILE A O 1
ATOM 661 N N . ARG A 1 83 ? 21.552 3.020 -9.646 1.00 97.56 83 ARG A N 1
ATOM 662 C CA . ARG A 1 83 ? 21.037 3.161 -8.284 1.00 97.56 83 ARG A CA 1
ATOM 663 C C . ARG A 1 83 ? 21.414 4.530 -7.709 1.00 97.56 83 ARG A C 1
ATOM 665 O O . ARG A 1 83 ? 22.586 4.899 -7.722 1.00 97.56 83 ARG A O 1
ATOM 672 N N . ARG A 1 84 ? 20.432 5.257 -7.174 1.00 96.88 84 ARG A N 1
ATOM 673 C CA . ARG A 1 84 ? 20.600 6.465 -6.351 1.00 96.88 84 ARG A CA 1
ATOM 674 C C . ARG A 1 84 ? 19.952 6.206 -4.997 1.00 96.88 84 ARG A C 1
ATOM 676 O O . ARG A 1 84 ? 18.746 6.359 -4.841 1.00 96.88 84 ARG A O 1
ATOM 683 N N . ASP A 1 85 ? 20.748 5.721 -4.053 1.00 97.12 85 ASP A N 1
ATOM 684 C CA . ASP A 1 85 ? 20.242 5.278 -2.754 1.00 97.12 85 ASP A CA 1
ATOM 685 C C . ASP A 1 85 ? 19.587 6.431 -1.980 1.00 97.12 85 ASP A C 1
ATOM 687 O O . ASP A 1 85 ? 20.103 7.547 -1.983 1.00 97.12 85 ASP A O 1
ATOM 691 N N . GLY A 1 86 ? 18.424 6.178 -1.376 1.00 96.56 86 GLY A N 1
ATOM 692 C CA . GLY A 1 86 ? 17.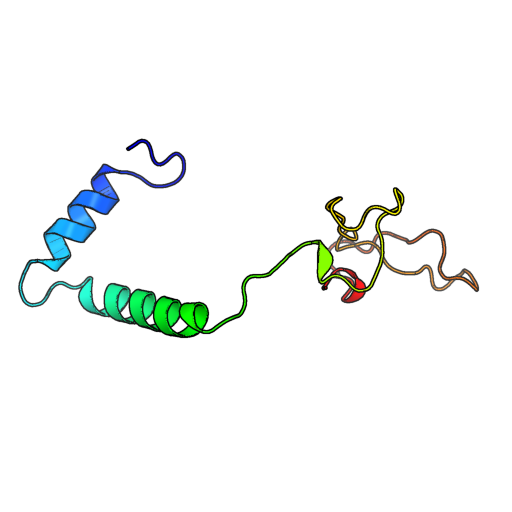651 7.192 -0.648 1.00 96.56 86 GLY A CA 1
ATOM 693 C C . GLY A 1 86 ? 16.883 8.196 -1.522 1.00 96.56 86 GLY A C 1
ATOM 694 O O . GLY A 1 86 ? 16.126 9.001 -0.987 1.00 96.56 86 GLY A O 1
ATOM 695 N N . HIS A 1 87 ? 17.016 8.140 -2.852 1.00 96.56 87 HIS A N 1
ATOM 696 C CA . HIS A 1 87 ? 16.282 9.004 -3.779 1.00 96.56 87 HIS A CA 1
ATOM 697 C C . HIS A 1 87 ? 15.233 8.199 -4.549 1.00 96.56 87 HIS A C 1
ATOM 699 O O . HIS A 1 87 ? 15.578 7.403 -5.423 1.00 96.56 87 HIS A O 1
ATOM 705 N N . ILE A 1 88 ? 13.953 8.428 -4.250 1.00 96.56 88 ILE A N 1
ATOM 706 C CA . ILE A 1 88 ? 12.829 7.727 -4.888 1.00 96.56 88 ILE A CA 1
ATOM 707 C C . ILE A 1 88 ? 12.616 8.261 -6.306 1.00 96.56 88 ILE A C 1
ATOM 709 O O . ILE A 1 88 ? 12.398 9.458 -6.484 1.00 96.56 88 ILE A O 1
ATOM 713 N N . ASN A 1 89 ? 12.678 7.382 -7.307 1.00 95.06 89 ASN A N 1
ATOM 714 C CA . ASN A 1 89 ? 12.322 7.694 -8.688 1.00 95.06 89 ASN A CA 1
ATOM 715 C C . ASN A 1 89 ? 10.790 7.748 -8.831 1.00 95.06 89 ASN A C 1
ATOM 717 O O . ASN A 1 89 ? 10.170 6.695 -8.727 1.00 95.06 89 ASN A O 1
ATOM 721 N N . PRO A 1 90 ? 10.174 8.898 -9.168 1.00 93.81 90 PRO A N 1
ATOM 722 C CA . PRO A 1 90 ? 8.720 8.996 -9.344 1.00 93.81 90 PRO A CA 1
ATOM 723 C C . PRO A 1 90 ? 8.150 8.047 -10.410 1.00 93.81 90 PRO A C 1
ATOM 725 O O . PRO A 1 90 ? 6.971 7.728 -10.388 1.00 93.81 90 PRO A O 1
ATOM 728 N N . GLN A 1 91 ? 8.979 7.541 -11.332 1.00 91.12 91 GLN A N 1
ATOM 729 C CA . GLN A 1 91 ? 8.563 6.524 -12.306 1.00 91.12 91 GLN A CA 1
ATOM 730 C C . GLN A 1 91 ? 8.202 5.168 -11.672 1.00 91.12 91 GLN A C 1
ATOM 732 O O . GLN A 1 91 ? 7.707 4.295 -12.383 1.00 91.12 91 GLN A O 1
ATOM 737 N N . CYS A 1 92 ? 8.495 4.943 -10.383 1.00 88.81 92 CYS A N 1
ATOM 738 C CA . CYS A 1 92 ? 8.065 3.730 -9.686 1.00 88.81 92 CYS A CA 1
ATOM 739 C C . CYS A 1 92 ? 6.614 3.770 -9.208 1.00 88.81 92 CYS A C 1
ATOM 741 O O . CYS A 1 92 ? 6.100 2.742 -8.766 1.00 88.81 92 CYS A O 1
ATOM 743 N N . GLU A 1 93 ? 5.972 4.931 -9.293 1.00 83.94 93 GLU A N 1
ATOM 744 C CA . GLU A 1 93 ? 4.555 5.103 -8.998 1.00 83.94 93 GLU A CA 1
ATOM 745 C C . GLU A 1 93 ? 3.708 4.718 -10.226 1.00 83.94 93 GLU A C 1
ATOM 747 O O . GLU A 1 93 ? 4.172 4.797 -11.368 1.00 83.94 93 GLU A O 1
ATOM 752 N N . ASN A 1 94 ? 2.493 4.218 -9.977 1.00 69.56 94 ASN A N 1
ATOM 753 C CA . ASN A 1 94 ? 1.555 3.772 -11.019 1.00 69.56 94 ASN A CA 1
ATOM 754 C C . ASN A 1 94 ? 0.853 4.935 -11.723 1.00 69.56 94 ASN A C 1
ATOM 756 O O . ASN A 1 94 ? 0.490 5.906 -11.027 1.00 69.56 94 ASN A O 1
#

InterPro domains:
  IPR008397 Alginate lyase domain [PF05426] (50-90)
  IPR008929 Chondroitin AC/alginate lyase [G3DSA:1.50.10.100] (2-94)
  IPR008929 Chondroitin AC/alginate lyase [SSF48230] (53-93)

Organism: NCBI:txid1134687

Secondary structure (DSSP, 8-state):
---SSS-HHHHHHHHHHTTSTT-TTHHHHHHHHHHHHHHTTSPPP-GGG-SSPPTT--TTS-----TTEE--TTSTT--S-EE-TT---GGG--

Foldseek 3Di:
DDDPPDDPVVVVVLVVQVVDPPRPCVVVVVVVVVVVVVCVPDDDDALLVDPDAPPVRDSNDDDFDDQQWWQDPVDPRSPDTDGDPPHGDPVRPD

Radius of gyration: 21.89 Å; Cα contacts (8 Å, |Δi|>4): 65; chains: 1; bounding box: 44×26×53 Å

Nearest PDB structures (foldseek):
  3nnb-assembly1_A  TM=8.840E-01  e=2.831E-06  Bacteroides ovatus ATCC 8483
  8bdq-assembly1_A  TM=8.402E-01  e=1.530E-05  Bacteroides ovatus

Mean predicted aligned error: 5.44 Å